Protein AF-A0A397HAR1-F1 (afdb_monomer)

Radius of gyration: 15.02 Å; Cα contacts (8 Å, |Δi|>4): 48; chains: 1; bounding box: 48×27×28 Å

Secondary structure (DSSP, 8-state):
-PPPP-TTHHHHS-GGG--HHHHHHHHHTSTT----HHHHHHHHHHHHHHHHTSS-HHHHHHHHHHHHHHHTT-PPP--------

Organism: NCBI:txid1348612

pLDDT: mean 78.84, std 17.94, range [35.66, 94.31]

Mean predicted aligned error: 9.34 Å

Structure (mmCIF, N/CA/C/O backbone):
data_AF-A0A397HAR1-F1
#
_entry.id   AF-A0A397HAR1-F1
#
loop_
_atom_site.group_PDB
_atom_site.id
_atom_site.type_symbol
_atom_site.label_atom_id
_atom_site.label_alt_id
_atom_site.label_comp_id
_atom_site.label_asym_id
_atom_site.label_entity_id
_atom_site.label_seq_id
_atom_site.pdbx_PDB_ins_code
_atom_site.Cartn_x
_atom_site.Cartn_y
_atom_site.Cartn_z
_atom_site.occupancy
_atom_site.B_iso_or_equiv
_atom_site.auth_seq_id
_atom_site.auth_comp_id
_atom_site.auth_asym_id
_atom_site.auth_atom_id
_atom_site.pdbx_PDB_model_num
ATOM 1 N N . MET A 1 1 ? 6.235 10.772 -15.364 1.00 48.16 1 MET A N 1
ATOM 2 C CA . MET A 1 1 ? 6.417 9.696 -14.366 1.00 48.16 1 MET A CA 1
ATOM 3 C C . MET A 1 1 ? 5.073 9.032 -14.153 1.00 48.16 1 MET A C 1
ATOM 5 O O . MET A 1 1 ? 4.113 9.738 -13.870 1.00 48.16 1 MET A O 1
ATOM 9 N N . THR A 1 2 ? 4.983 7.720 -14.353 1.00 55.72 2 THR A N 1
ATOM 10 C CA . THR A 1 2 ? 3.761 6.958 -14.073 1.00 55.72 2 THR A CA 1
ATOM 11 C C . THR A 1 2 ? 3.573 6.898 -12.562 1.00 55.72 2 THR A C 1
ATOM 13 O O . THR A 1 2 ? 4.497 6.524 -11.842 1.00 55.72 2 THR A O 1
ATOM 16 N N . LYS A 1 3 ? 2.415 7.334 -12.069 1.00 68.06 3 LYS A N 1
ATOM 17 C CA . LYS A 1 3 ? 2.065 7.210 -10.654 1.00 68.06 3 LYS A CA 1
ATOM 18 C C . LYS A 1 3 ? 1.817 5.733 -10.358 1.00 68.06 3 LYS A C 1
ATOM 20 O O . LYS A 1 3 ? 0.953 5.150 -11.004 1.00 68.06 3 LYS A O 1
ATOM 25 N N . LEU A 1 4 ? 2.556 5.164 -9.406 1.00 82.75 4 LEU A N 1
ATOM 26 C CA . LEU A 1 4 ? 2.351 3.780 -8.986 1.00 82.75 4 LEU A CA 1
ATOM 27 C C . LEU A 1 4 ? 0.986 3.643 -8.298 1.00 82.75 4 LEU A C 1
ATOM 29 O O . LEU A 1 4 ? 0.642 4.437 -7.415 1.00 82.75 4 LEU A O 1
ATOM 33 N N . SER A 1 5 ? 0.194 2.673 -8.742 1.00 87.31 5 SER A N 1
ATOM 34 C CA . SER A 1 5 ? -1.165 2.443 -8.269 1.00 87.31 5 SER A CA 1
ATOM 35 C C . SER A 1 5 ? -1.166 1.656 -6.963 1.00 87.31 5 SER A C 1
ATOM 37 O O . SER A 1 5 ? -0.500 0.627 -6.811 1.00 87.31 5 SER A O 1
ATOM 39 N N . PHE A 1 6 ? -1.992 2.143 -6.041 1.00 92.38 6 PHE A N 1
ATOM 40 C CA . PHE A 1 6 ? -2.395 1.443 -4.827 1.00 92.38 6 PHE A CA 1
ATOM 41 C C . PHE A 1 6 ? -3.905 1.176 -4.829 1.00 92.38 6 PHE A C 1
ATOM 43 O O . PHE A 1 6 ? -4.510 0.985 -3.783 1.00 92.38 6 PHE A O 1
ATOM 50 N N . ASP A 1 7 ? -4.557 1.171 -5.991 1.00 91.25 7 ASP A N 1
ATOM 51 C CA . ASP A 1 7 ? -6.012 1.028 -6.056 1.00 91.25 7 ASP A CA 1
ATOM 52 C C . ASP A 1 7 ? -6.460 -0.347 -5.530 1.00 91.25 7 ASP A C 1
ATOM 54 O O . ASP A 1 7 ? -5.824 -1.375 -5.790 1.00 91.25 7 ASP A O 1
ATOM 58 N N . GLY A 1 8 ? -7.548 -0.372 -4.754 1.00 90.62 8 GLY A N 1
ATOM 59 C CA . GLY A 1 8 ? -8.057 -1.592 -4.112 1.00 90.62 8 GLY A CA 1
ATOM 60 C C . GLY A 1 8 ? -7.246 -2.080 -2.902 1.00 90.62 8 GLY A C 1
ATOM 61 O O . GLY A 1 8 ? -7.456 -3.202 -2.449 1.00 90.62 8 GLY A O 1
ATOM 62 N N . TRP A 1 9 ? -6.328 -1.270 -2.362 1.00 92.69 9 TRP A N 1
ATOM 63 C CA . TRP A 1 9 ? -5.531 -1.637 -1.184 1.00 92.69 9 TRP A CA 1
ATOM 64 C C . TRP A 1 9 ? -6.388 -1.960 0.050 1.00 92.69 9 TRP A C 1
ATOM 66 O O . TRP A 1 9 ? -6.121 -2.945 0.724 1.00 92.69 9 TRP A O 1
ATOM 76 N N . GLN A 1 10 ? -7.460 -1.198 0.299 1.00 91.56 10 GLN A N 1
ATOM 77 C CA . GLN A 1 10 ? -8.318 -1.361 1.486 1.00 91.56 10 GLN A CA 1
ATOM 78 C C . GLN A 1 10 ? -9.019 -2.722 1.551 1.00 91.56 10 GLN A C 1
ATOM 80 O O . GLN A 1 10 ? -9.409 -3.157 2.628 1.00 91.56 10 GLN A O 1
ATOM 85 N N . THR A 1 11 ? -9.221 -3.365 0.400 1.00 91.88 11 THR A N 1
ATOM 86 C CA . THR A 1 11 ? -9.870 -4.679 0.299 1.00 91.88 11 THR A CA 1
ATOM 87 C C . THR A 1 11 ? -8.871 -5.827 0.221 1.00 91.88 11 THR A C 1
ATOM 89 O O . THR A 1 11 ? -9.246 -6.971 0.447 1.00 91.88 11 THR A O 1
ATOM 92 N N . ALA A 1 12 ? -7.629 -5.538 -0.175 1.00 92.25 12 ALA A N 1
ATOM 93 C CA . ALA A 1 12 ? -6.592 -6.537 -0.421 1.00 92.25 12 ALA A CA 1
ATOM 94 C C . ALA A 1 12 ? -5.607 -6.679 0.746 1.00 92.25 12 ALA A C 1
ATOM 96 O O . ALA A 1 12 ? -4.948 -7.706 0.865 1.00 92.25 12 ALA A O 1
ATOM 97 N N . LEU A 1 13 ? -5.488 -5.640 1.571 1.00 92.94 13 LEU A N 1
ATOM 98 C CA . LEU A 1 13 ? -4.615 -5.600 2.733 1.00 92.94 13 LEU A CA 1
ATOM 99 C C . LEU A 1 13 ? -5.438 -5.690 4.013 1.00 92.94 13 LEU A C 1
ATOM 101 O O . LEU A 1 13 ? -6.613 -5.326 4.047 1.00 92.94 13 LEU A O 1
ATOM 105 N N . ASP A 1 14 ? -4.776 -6.134 5.071 1.00 91.38 14 ASP A N 1
ATOM 106 C CA . ASP A 1 14 ? -5.328 -6.225 6.414 1.00 91.38 14 ASP A CA 1
ATOM 107 C C . ASP A 1 14 ? -4.588 -5.228 7.319 1.00 91.38 14 ASP A C 1
ATOM 109 O O . ASP A 1 14 ? -3.356 -5.290 7.375 1.00 91.38 14 ASP A O 1
ATOM 113 N N . PRO A 1 15 ? -5.284 -4.307 8.016 1.00 88.56 15 PRO A N 1
ATOM 114 C CA . PRO A 1 15 ? -4.642 -3.388 8.953 1.00 88.56 15 PRO A CA 1
ATOM 115 C C . PRO A 1 15 ? -3.899 -4.101 10.094 1.00 88.56 15 PRO A C 1
ATOM 117 O O . PRO A 1 15 ? -2.930 -3.548 10.607 1.00 88.56 15 PRO A O 1
ATOM 120 N N . GLU A 1 16 ? -4.311 -5.311 10.491 1.00 88.31 16 GLU A N 1
ATOM 121 C CA . GLU A 1 16 ? -3.647 -6.075 11.561 1.00 88.31 16 GLU A CA 1
ATOM 122 C C . GLU A 1 16 ? -2.362 -6.769 11.086 1.00 88.31 16 GLU A C 1
ATOM 124 O O . GLU A 1 16 ? -1.471 -7.037 11.890 1.00 88.31 16 GLU A O 1
ATOM 129 N N . ASN A 1 17 ? -2.229 -7.003 9.776 1.00 87.31 17 ASN A N 1
ATOM 130 C CA . ASN A 1 17 ? -1.042 -7.589 9.147 1.00 87.31 17 ASN A CA 1
ATOM 131 C C . ASN A 1 17 ? -0.349 -6.607 8.185 1.00 87.31 17 ASN A C 1
ATOM 133 O O . ASN A 1 17 ? 0.307 -6.999 7.215 1.00 87.31 17 ASN A O 1
ATOM 137 N N . PHE A 1 18 ? -0.516 -5.309 8.438 1.00 89.25 18 PHE A N 1
ATOM 138 C CA . PHE A 1 18 ? 0.012 -4.250 7.596 1.00 89.25 18 PHE A CA 1
ATOM 139 C C . PHE A 1 18 ? 1.519 -4.113 7.829 1.00 89.25 18 PHE A C 1
ATOM 141 O O . PHE A 1 18 ? 1.981 -3.469 8.769 1.00 89.25 18 PHE A O 1
ATOM 148 N N . THR A 1 19 ? 2.293 -4.762 6.966 1.00 90.00 19 THR A N 1
ATOM 149 C CA . THR A 1 19 ? 3.762 -4.791 6.992 1.00 90.00 19 THR A CA 1
ATOM 150 C C . THR A 1 19 ? 4.337 -4.362 5.644 1.00 90.00 19 THR A C 1
ATOM 152 O O . THR A 1 19 ? 3.659 -4.456 4.615 1.00 90.00 19 THR A O 1
ATOM 155 N N . LEU A 1 20 ? 5.614 -3.963 5.604 1.00 89.00 20 LEU A N 1
ATOM 156 C CA . LEU A 1 20 ? 6.299 -3.674 4.338 1.00 89.00 20 LEU A CA 1
ATOM 157 C C . LEU A 1 20 ? 6.247 -4.862 3.365 1.00 89.00 20 LEU A C 1
ATOM 159 O O . LEU A 1 20 ? 6.040 -4.666 2.169 1.00 89.00 20 LEU A O 1
ATOM 163 N N . LEU A 1 21 ? 6.372 -6.093 3.873 1.00 90.06 21 LEU A N 1
ATOM 164 C CA . LEU A 1 21 ? 6.252 -7.297 3.052 1.00 90.06 21 LEU A CA 1
ATOM 165 C C . LEU A 1 21 ? 4.861 -7.402 2.414 1.00 90.06 21 LEU A C 1
ATOM 167 O O . LEU A 1 21 ? 4.775 -7.557 1.200 1.00 90.06 21 LEU A O 1
ATOM 171 N N . SER A 1 22 ? 3.789 -7.232 3.195 1.00 91.62 22 SER A N 1
ATOM 172 C CA . SER A 1 22 ? 2.415 -7.270 2.667 1.00 91.62 22 SER A CA 1
ATOM 173 C C . SER A 1 22 ? 2.166 -6.197 1.593 1.00 91.62 22 SER A C 1
ATOM 175 O O . SER A 1 22 ? 1.499 -6.451 0.589 1.00 91.62 22 SER A O 1
ATOM 177 N N . LEU A 1 23 ? 2.769 -5.010 1.749 1.00 92.25 23 LEU A N 1
ATOM 178 C CA . LEU A 1 23 ? 2.694 -3.919 0.774 1.00 92.25 23 LEU A CA 1
ATOM 179 C C . LEU A 1 23 ? 3.438 -4.254 -0.517 1.00 92.25 23 LEU A C 1
ATOM 181 O O . LEU A 1 23 ? 2.924 -3.989 -1.603 1.00 92.25 23 LEU A O 1
ATOM 185 N N . LEU A 1 24 ? 4.624 -4.852 -0.408 1.00 91.75 24 LEU A N 1
ATOM 186 C CA . LEU A 1 24 ? 5.403 -5.309 -1.556 1.00 91.75 24 LEU A CA 1
ATOM 187 C C . LEU A 1 24 ? 4.704 -6.454 -2.292 1.00 91.75 24 LEU A C 1
ATOM 189 O O . LEU A 1 24 ? 4.677 -6.456 -3.521 1.00 91.75 24 LEU A O 1
ATOM 193 N N . GLU A 1 25 ? 4.103 -7.399 -1.570 1.00 93.25 25 GLU A N 1
ATOM 194 C CA . GLU A 1 25 ? 3.316 -8.486 -2.159 1.00 93.25 25 GLU A CA 1
ATOM 195 C C . GLU A 1 25 ? 2.099 -7.948 -2.912 1.00 93.25 25 GLU A C 1
ATOM 197 O O . GLU A 1 25 ? 1.888 -8.314 -4.068 1.00 93.25 25 GLU A O 1
ATOM 202 N N . PHE A 1 26 ? 1.358 -7.008 -2.319 1.00 94.19 26 PHE A N 1
ATOM 203 C CA . PHE A 1 26 ? 0.263 -6.313 -2.995 1.00 94.19 26 PHE A CA 1
ATOM 204 C C . PHE A 1 26 ? 0.740 -5.537 -4.228 1.00 94.19 26 PHE A C 1
ATOM 206 O O . PHE A 1 26 ? 0.136 -5.626 -5.297 1.00 94.19 26 PHE A O 1
ATOM 213 N N . ARG A 1 27 ? 1.842 -4.789 -4.112 1.00 94.31 27 ARG A N 1
ATOM 214 C CA . ARG A 1 27 ? 2.433 -4.049 -5.234 1.00 94.31 27 ARG A CA 1
ATOM 215 C C . ARG A 1 27 ? 2.855 -4.986 -6.359 1.00 94.31 27 ARG A C 1
ATOM 217 O O . ARG A 1 27 ? 2.613 -4.673 -7.521 1.00 94.31 27 ARG A O 1
ATOM 224 N N . ARG A 1 28 ? 3.385 -6.167 -6.035 1.00 93.31 28 ARG A N 1
ATOM 225 C CA . ARG A 1 28 ? 3.782 -7.192 -7.009 1.00 93.31 28 ARG A CA 1
ATOM 226 C C . ARG A 1 28 ? 2.607 -7.728 -7.831 1.00 93.31 28 ARG A C 1
ATOM 228 O O . ARG A 1 28 ? 2.830 -8.209 -8.939 1.00 93.31 28 ARG A O 1
ATOM 235 N N . THR A 1 29 ? 1.366 -7.634 -7.343 1.00 93.31 29 THR A N 1
ATOM 236 C CA . THR A 1 29 ? 0.180 -8.005 -8.137 1.00 93.31 29 THR A CA 1
ATOM 237 C C . THR A 1 29 ? -0.270 -6.903 -9.100 1.00 93.31 29 THR A C 1
ATOM 239 O O . THR A 1 29 ? -1.221 -7.110 -9.855 1.00 93.31 29 THR A O 1
ATOM 242 N N . LYS A 1 30 ? 0.333 -5.708 -9.056 1.00 93.00 30 LYS A N 1
ATOM 243 C CA . LYS A 1 30 ? -0.020 -4.590 -9.935 1.00 93.00 30 LYS A CA 1
ATOM 244 C C . LYS A 1 30 ? 0.799 -4.639 -11.220 1.00 93.00 30 LYS A C 1
ATOM 246 O O . LYS A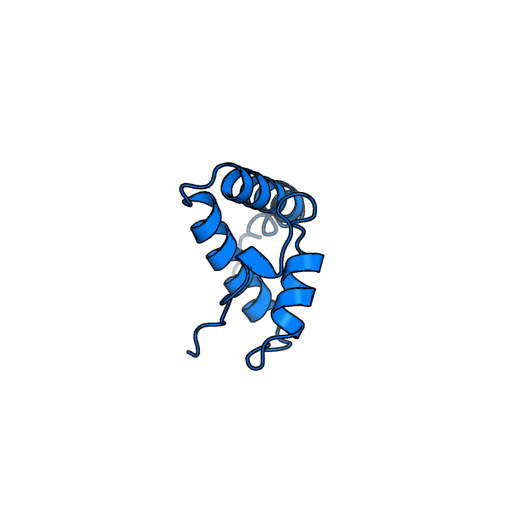 1 30 ? 1.993 -4.917 -11.207 1.00 93.00 30 LYS A O 1
ATOM 251 N N . GLY A 1 31 ? 0.151 -4.325 -12.342 1.00 90.31 31 GLY A N 1
ATOM 252 C CA . GLY A 1 31 ? 0.800 -4.319 -13.659 1.00 90.31 31 GLY A CA 1
ATOM 253 C C . GLY A 1 31 ? 1.868 -3.233 -13.832 1.00 90.31 31 GLY A C 1
ATOM 254 O O . GLY A 1 31 ? 2.611 -3.262 -14.806 1.00 90.31 31 GLY A O 1
ATOM 255 N N . ASP A 1 32 ? 1.951 -2.284 -12.900 1.00 91.50 32 ASP A N 1
ATOM 256 C CA . ASP A 1 32 ? 2.921 -1.190 -12.873 1.00 91.50 32 ASP A CA 1
ATOM 257 C C . ASP A 1 32 ? 4.021 -1.390 -11.812 1.00 91.50 32 ASP A C 1
ATOM 259 O O . ASP A 1 32 ? 4.669 -0.426 -11.405 1.00 91.50 32 ASP A O 1
ATOM 263 N N . PHE A 1 33 ? 4.232 -2.618 -11.332 1.00 92.12 33 PHE A N 1
ATOM 264 C CA . PHE A 1 33 ? 5.347 -2.940 -10.443 1.00 92.12 33 PHE A CA 1
ATOM 265 C C . PHE A 1 33 ? 6.695 -2.736 -11.148 1.00 92.12 33 PHE A C 1
ATOM 267 O O . PHE A 1 33 ? 6.941 -3.306 -12.212 1.00 92.12 33 PHE A O 1
ATOM 274 N N . THR A 1 34 ? 7.588 -1.924 -10.575 1.00 89.62 34 THR A N 1
ATOM 275 C CA . THR A 1 34 ? 8.799 -1.471 -11.276 1.00 89.62 34 THR A CA 1
ATOM 276 C C . THR A 1 34 ? 10.004 -2.385 -11.093 1.00 89.62 34 THR A C 1
ATOM 278 O O . THR A 1 34 ? 10.991 -2.189 -11.798 1.00 89.62 34 THR A O 1
ATOM 281 N N . TYR A 1 35 ? 9.968 -3.333 -10.144 1.00 88.88 35 TYR A N 1
ATOM 282 C CA . TYR A 1 35 ? 11.121 -4.153 -9.707 1.00 88.88 35 TYR A CA 1
ATOM 283 C C . TYR A 1 35 ? 12.370 -3.338 -9.303 1.00 88.88 35 TYR A C 1
ATOM 285 O O . TYR A 1 35 ? 13.449 -3.882 -9.087 1.00 88.88 35 TYR A O 1
ATOM 293 N N . ASP A 1 36 ? 12.206 -2.026 -9.178 1.00 91.38 36 ASP A N 1
ATOM 294 C CA . ASP A 1 36 ? 13.222 -1.043 -8.832 1.00 91.38 36 ASP A CA 1
ATOM 295 C C . ASP A 1 36 ? 12.986 -0.675 -7.373 1.00 91.38 36 ASP A C 1
ATOM 297 O O . ASP A 1 36 ? 11.962 -0.073 -7.036 1.00 91.38 36 ASP A O 1
ATOM 301 N N . SER A 1 37 ? 13.909 -1.093 -6.511 1.00 87.88 37 SER A N 1
ATOM 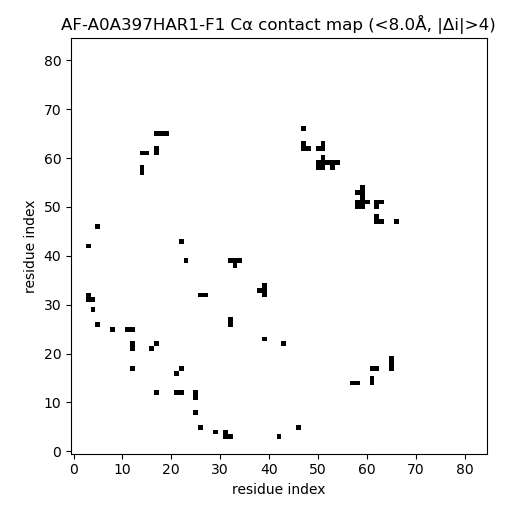302 C CA . SER A 1 37 ? 13.763 -0.970 -5.062 1.00 87.88 37 SER A CA 1
ATOM 303 C C . SER A 1 37 ? 13.577 0.478 -4.621 1.00 87.88 37 SER A C 1
ATOM 305 O O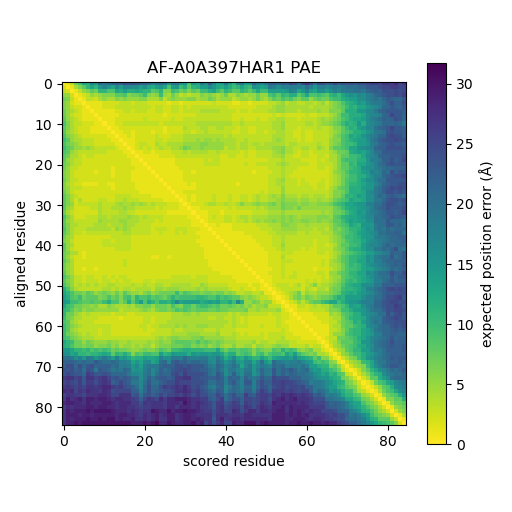 . SER A 1 37 ? 12.731 0.745 -3.773 1.00 87.88 37 SER A O 1
ATOM 307 N N . CYS A 1 38 ? 14.304 1.421 -5.223 1.00 87.94 38 CYS A N 1
ATOM 308 C CA . CYS A 1 38 ? 14.203 2.839 -4.895 1.00 87.94 38 CYS A CA 1
ATOM 309 C C . CYS A 1 38 ? 12.830 3.405 -5.271 1.00 87.94 38 CYS A C 1
ATOM 311 O O . CYS A 1 38 ? 12.234 4.147 -4.489 1.00 87.94 38 CYS A O 1
ATOM 313 N N . LYS A 1 39 ? 12.305 3.050 -6.451 1.00 88.94 39 LYS A N 1
ATOM 314 C CA . LYS A 1 39 ? 10.982 3.518 -6.898 1.00 88.94 39 LYS A CA 1
ATOM 315 C C . LYS A 1 39 ? 9.841 2.91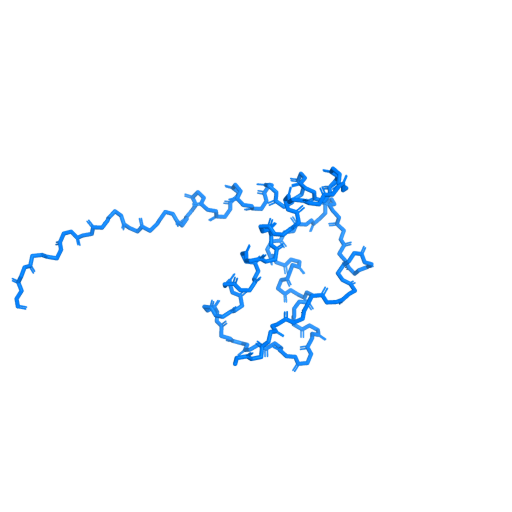8 -6.084 1.00 88.94 39 LYS A C 1
ATOM 317 O O . LYS A 1 39 ? 8.936 3.659 -5.705 1.00 88.94 39 LYS A O 1
ATOM 322 N N . GLU A 1 40 ? 9.889 1.617 -5.803 1.00 89.88 40 GLU A N 1
ATOM 323 C CA . GLU A 1 40 ? 8.868 0.951 -4.987 1.00 89.88 40 GLU A CA 1
ATOM 324 C C . GLU A 1 40 ? 8.895 1.464 -3.547 1.00 89.88 40 GLU A C 1
ATOM 326 O O . GLU A 1 40 ? 7.845 1.802 -3.005 1.00 89.88 40 GLU A O 1
ATOM 331 N N . HIS A 1 41 ? 10.085 1.628 -2.959 1.00 88.62 41 HIS A N 1
ATOM 332 C CA . HIS A 1 41 ? 10.226 2.219 -1.630 1.00 88.62 41 HIS A CA 1
ATOM 333 C C . HIS A 1 41 ? 9.635 3.630 -1.596 1.00 88.62 41 HIS A C 1
ATOM 335 O O . HIS A 1 41 ? 8.768 3.904 -0.773 1.00 88.62 41 HIS A O 1
ATOM 341 N N . PHE A 1 42 ? 10.032 4.513 -2.520 1.00 88.94 42 PHE A N 1
ATOM 342 C CA . PHE A 1 42 ? 9.515 5.883 -2.568 1.00 88.94 42 PHE A CA 1
ATOM 343 C C . PHE A 1 42 ? 7.985 5.930 -2.704 1.00 88.94 42 PHE A C 1
ATOM 345 O O . PHE A 1 42 ? 7.320 6.734 -2.048 1.00 88.94 42 PHE A O 1
ATOM 352 N N . ALA A 1 43 ? 7.415 5.063 -3.542 1.00 90.44 43 ALA A N 1
ATOM 353 C CA . ALA A 1 43 ? 5.973 4.977 -3.721 1.00 90.44 43 ALA A CA 1
ATOM 354 C C . ALA A 1 43 ? 5.255 4.478 -2.461 1.00 90.44 43 ALA A C 1
ATOM 356 O O . ALA A 1 43 ? 4.220 5.038 -2.102 1.00 90.44 43 ALA A O 1
ATOM 357 N N . ILE A 1 44 ? 5.811 3.472 -1.780 1.00 91.06 44 ILE A N 1
ATOM 358 C CA . ILE A 1 44 ? 5.287 2.963 -0.511 1.00 91.06 44 ILE A CA 1
ATOM 359 C C . ILE A 1 44 ? 5.357 4.045 0.570 1.00 91.06 44 ILE A C 1
ATOM 361 O O . ILE A 1 44 ? 4.347 4.290 1.219 1.00 91.06 44 ILE A O 1
ATOM 365 N N . SER A 1 45 ? 6.474 4.763 0.717 1.00 88.69 45 SER A N 1
ATOM 366 C CA . SER A 1 45 ? 6.589 5.860 1.691 1.00 88.69 45 SER A CA 1
ATOM 367 C C . SER A 1 45 ? 5.534 6.942 1.448 1.00 88.69 45 SER A C 1
ATOM 369 O O . SER A 1 45 ? 4.817 7.334 2.363 1.00 88.69 45 SER A O 1
ATOM 371 N N . LYS A 1 46 ? 5.363 7.376 0.192 1.00 88.88 46 LYS A N 1
ATOM 372 C CA . LYS A 1 46 ? 4.336 8.365 -0.178 1.00 88.88 46 LYS A CA 1
ATOM 373 C C . LYS A 1 46 ? 2.914 7.861 0.055 1.00 88.88 46 LYS A C 1
ATOM 375 O O . LYS A 1 46 ? 2.014 8.647 0.347 1.00 88.88 46 LYS A O 1
ATOM 380 N N . PHE A 1 47 ? 2.698 6.563 -0.107 1.00 90.75 47 PHE A N 1
ATOM 381 C CA . PHE A 1 47 ? 1.424 5.930 0.188 1.00 90.75 47 PHE A CA 1
ATOM 382 C C . PHE A 1 47 ? 1.149 5.879 1.696 1.00 90.75 47 PHE A C 1
ATOM 384 O O . PHE A 1 47 ? 0.044 6.227 2.106 1.00 90.75 47 PHE A O 1
ATOM 391 N N . LEU A 1 48 ? 2.146 5.542 2.516 1.00 90.00 48 LEU A N 1
ATOM 392 C CA . LEU A 1 48 ? 2.039 5.543 3.977 1.00 90.00 48 LEU A CA 1
ATOM 393 C C . LEU A 1 48 ? 1.750 6.945 4.526 1.00 90.00 48 LEU A C 1
ATOM 395 O O . LEU A 1 48 ? 0.786 7.090 5.269 1.00 90.00 48 LEU A O 1
ATOM 399 N N . GLU A 1 49 ? 2.461 7.982 4.063 1.00 88.69 49 GLU A N 1
ATOM 400 C CA . GLU A 1 49 ? 2.182 9.389 4.425 1.00 88.69 49 GLU A CA 1
ATOM 401 C C . GLU A 1 49 ? 0.706 9.765 4.181 1.00 88.69 49 GLU A C 1
ATOM 403 O O . GLU A 1 49 ? 0.073 10.477 4.964 1.00 88.69 49 GLU A O 1
ATOM 408 N N . LYS A 1 50 ? 0.130 9.269 3.078 1.00 88.38 50 LYS A N 1
ATOM 409 C CA . LYS A 1 50 ? -1.278 9.501 2.745 1.00 88.38 50 LYS A CA 1
ATOM 410 C C . LYS A 1 50 ? -2.221 8.762 3.701 1.00 88.38 50 LYS A C 1
ATOM 412 O O . LYS A 1 50 ? -3.256 9.322 4.055 1.00 88.38 50 LYS A O 1
ATOM 417 N N . ILE A 1 51 ? -1.900 7.525 4.079 1.00 88.25 51 ILE A N 1
ATOM 418 C CA . ILE A 1 51 ? -2.732 6.712 4.980 1.00 88.25 51 ILE A CA 1
ATOM 419 C C . ILE A 1 51 ? -2.671 7.220 6.421 1.00 88.25 51 ILE A C 1
ATOM 421 O O . ILE A 1 51 ? -3.686 7.207 7.109 1.00 88.25 51 ILE A O 1
ATOM 425 N N . GLU A 1 52 ? -1.516 7.701 6.876 1.00 83.62 52 GLU A N 1
ATOM 426 C CA . GLU A 1 52 ? -1.378 8.333 8.196 1.00 83.62 52 GLU A C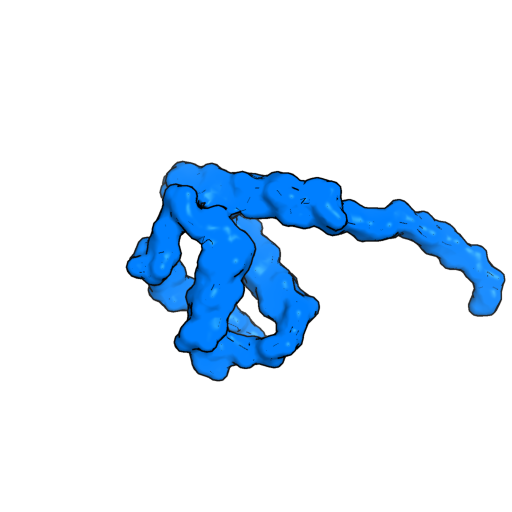A 1
ATOM 427 C C . GLU A 1 52 ? -2.338 9.522 8.358 1.00 83.62 52 GLU A C 1
ATOM 429 O O . GLU A 1 52 ? -2.814 9.801 9.454 1.00 83.62 52 GLU A O 1
ATOM 434 N N . SER A 1 53 ? -2.674 10.184 7.247 1.00 79.81 53 SER A N 1
ATOM 435 C CA . SER A 1 53 ? -3.642 11.283 7.193 1.00 79.81 53 SER A CA 1
ATOM 436 C C . SER A 1 53 ? -5.093 10.830 6.934 1.00 79.81 53 SER A C 1
ATOM 438 O O . SER A 1 53 ? -5.968 11.676 6.734 1.00 79.81 53 SER A O 1
ATOM 440 N N . ASP A 1 54 ? -5.374 9.523 6.883 1.00 78.38 54 ASP A N 1
ATOM 441 C CA . ASP A 1 54 ? -6.716 8.983 6.642 1.00 78.38 54 ASP A CA 1
ATOM 442 C C . ASP A 1 54 ? -7.598 9.093 7.903 1.00 78.38 54 ASP A C 1
ATOM 444 O O . ASP A 1 54 ? -7.152 8.962 9.041 1.00 78.38 54 ASP A O 1
ATOM 448 N N . THR A 1 55 ? -8.897 9.306 7.696 1.00 74.25 55 THR A N 1
ATOM 449 C CA . THR A 1 55 ? -9.916 9.350 8.757 1.00 74.25 55 THR A CA 1
ATOM 450 C C . THR A 1 55 ? -10.132 8.007 9.458 1.00 74.25 55 THR A C 1
ATOM 452 O O . THR A 1 55 ? -10.678 7.966 10.564 1.00 74.25 55 THR A O 1
ATOM 455 N N . ASN A 1 56 ? -9.717 6.894 8.844 1.00 86.81 56 ASN A N 1
ATOM 456 C CA . ASN A 1 56 ? -9.795 5.582 9.472 1.00 86.81 56 ASN A CA 1
ATOM 457 C C . ASN A 1 56 ? -8.605 5.348 10.415 1.00 86.81 56 ASN A C 1
ATOM 459 O O . ASN A 1 56 ? -7.510 4.982 9.987 1.00 86.81 56 ASN A O 1
ATOM 463 N N . GLN A 1 57 ? -8.863 5.471 11.719 1.00 86.12 57 GLN A N 1
ATOM 464 C CA . GLN A 1 57 ? -7.856 5.314 12.774 1.00 86.12 57 GLN A CA 1
ATOM 465 C C . GLN A 1 57 ? -7.110 3.973 12.741 1.00 86.12 57 GLN A C 1
ATOM 467 O O . GLN A 1 57 ? -5.946 3.930 13.128 1.00 86.12 57 GLN A O 1
ATOM 472 N N . ARG A 1 58 ? -7.739 2.883 12.270 1.00 89.69 58 ARG A N 1
ATOM 473 C CA . ARG A 1 58 ? -7.058 1.580 12.163 1.00 89.69 58 ARG A CA 1
ATOM 474 C C . ARG A 1 58 ? -5.952 1.623 11.118 1.00 89.69 58 ARG A C 1
ATOM 476 O O . ARG A 1 58 ? -4.862 1.125 11.363 1.00 89.69 58 ARG A O 1
ATOM 483 N N . TRP A 1 59 ? -6.227 2.250 9.978 1.00 90.25 59 TRP A N 1
ATOM 484 C CA . TRP A 1 59 ? -5.252 2.391 8.906 1.00 90.25 59 TRP A CA 1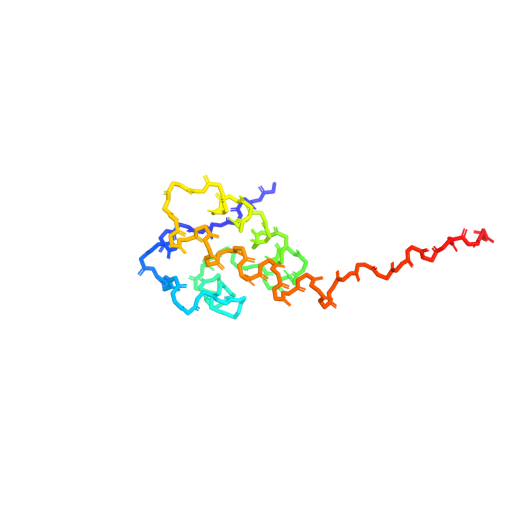
ATOM 485 C C . TRP A 1 59 ? -4.160 3.397 9.252 1.00 90.25 59 TRP A C 1
ATOM 487 O O . TRP A 1 59 ? -2.991 3.110 9.012 1.00 90.25 59 TRP A O 1
ATOM 497 N N . ALA A 1 60 ? -4.520 4.516 9.882 1.00 88.38 60 ALA A N 1
ATOM 498 C CA . ALA A 1 60 ? -3.545 5.493 10.355 1.00 88.38 60 ALA A CA 1
ATOM 499 C C . ALA A 1 60 ? -2.557 4.868 11.360 1.00 88.38 60 ALA A C 1
ATOM 501 O O . ALA A 1 60 ? -1.347 4.993 11.187 1.00 88.38 60 ALA A O 1
ATOM 502 N N . ALA A 1 61 ? -3.055 4.115 12.349 1.00 87.94 61 ALA A N 1
ATOM 503 C CA . ALA A 1 61 ? -2.209 3.419 13.322 1.00 87.94 61 ALA A CA 1
ATOM 504 C C . ALA A 1 61 ? -1.338 2.328 12.673 1.00 87.94 61 ALA A C 1
ATOM 506 O O . ALA A 1 61 ? -0.167 2.174 13.018 1.00 87.94 61 ALA A O 1
ATOM 507 N N . ALA A 1 62 ? -1.894 1.578 11.718 1.00 87.88 62 ALA A N 1
ATOM 508 C CA . ALA A 1 62 ? -1.155 0.568 10.971 1.00 87.88 62 ALA A CA 1
ATOM 509 C C . ALA A 1 62 ? 0.001 1.186 10.162 1.00 87.88 62 ALA A C 1
ATOM 511 O O . ALA A 1 62 ? 1.122 0.682 10.204 1.00 87.88 62 ALA A O 1
ATOM 512 N N . ALA A 1 63 ? -0.245 2.304 9.473 1.00 86.50 63 ALA A N 1
ATOM 513 C CA . ALA A 1 63 ? 0.781 3.020 8.720 1.00 86.50 63 ALA A CA 1
ATOM 514 C C . ALA A 1 63 ? 1.871 3.600 9.635 1.00 86.50 63 ALA A C 1
ATOM 516 O O . ALA A 1 63 ? 3.055 3.398 9.368 1.00 86.50 63 ALA A O 1
ATOM 517 N N . GLU A 1 64 ? 1.483 4.211 10.759 1.00 84.56 64 GLU A N 1
ATOM 518 C CA . GLU A 1 64 ? 2.420 4.744 11.753 1.00 84.56 64 GLU A CA 1
ATOM 519 C C . GLU A 1 64 ? 3.353 3.649 12.312 1.00 84.56 64 GLU A C 1
ATOM 521 O O . GLU A 1 64 ? 4.544 3.888 12.533 1.00 84.56 64 GLU A O 1
ATOM 526 N N . ASN A 1 65 ? 2.842 2.428 12.510 1.00 82.06 65 ASN A N 1
ATOM 527 C CA . ASN A 1 65 ? 3.639 1.294 12.985 1.00 82.06 65 ASN A CA 1
ATOM 528 C C . ASN A 1 65 ? 4.698 0.844 11.966 1.00 82.06 65 ASN A C 1
ATOM 530 O O . ASN A 1 65 ? 5.822 0.536 12.367 1.00 82.06 65 ASN A O 1
ATOM 534 N N . ILE A 1 66 ? 4.383 0.851 10.665 1.00 79.75 66 ILE A N 1
A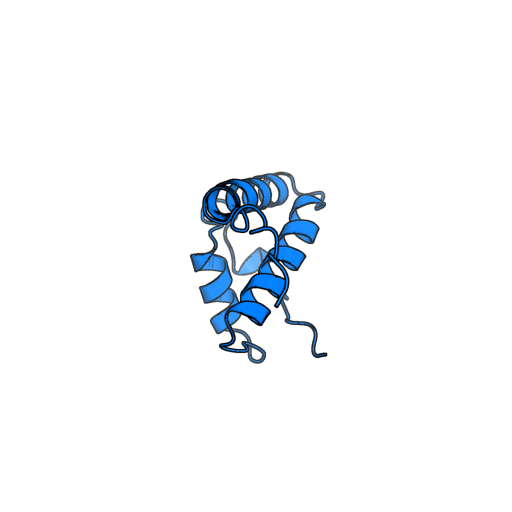TOM 535 C CA . ILE A 1 66 ? 5.374 0.570 9.611 1.00 79.75 66 ILE A CA 1
ATOM 536 C C . ILE A 1 66 ? 6.425 1.677 9.571 1.00 79.75 66 ILE A C 1
ATOM 538 O O . ILE A 1 66 ? 7.624 1.386 9.599 1.00 79.75 66 ILE A O 1
ATOM 542 N N . SER A 1 67 ? 5.981 2.939 9.562 1.00 68.56 67 SER A N 1
ATOM 543 C CA . SER A 1 67 ? 6.871 4.099 9.571 1.00 68.56 67 SER A CA 1
ATOM 544 C C . SER A 1 67 ? 7.859 4.017 10.734 1.00 68.56 67 SER A C 1
ATOM 546 O O . SER A 1 67 ? 9.043 4.244 10.533 1.00 68.56 67 SER A O 1
ATOM 548 N N . LYS A 1 68 ? 7.433 3.596 11.931 1.00 64.62 68 LYS A N 1
ATOM 549 C CA . LYS A 1 68 ? 8.320 3.428 13.097 1.00 64.62 68 LYS A CA 1
ATOM 550 C C . LYS A 1 68 ? 9.225 2.191 13.033 1.00 64.62 68 LYS A C 1
ATOM 552 O O . LYS A 1 68 ? 10.373 2.281 13.461 1.00 64.62 68 LYS A O 1
ATOM 557 N N . SER A 1 69 ? 8.734 1.058 12.527 1.00 60.75 69 SER A N 1
ATOM 558 C CA . SER A 1 69 ? 9.493 -0.203 12.430 1.00 60.75 69 SER A CA 1
ATOM 559 C C . SER A 1 69 ? 10.682 -0.088 11.473 1.00 60.75 69 SER A C 1
ATOM 561 O O . SER A 1 69 ? 11.803 -0.477 11.808 1.00 60.75 69 SER A O 1
ATOM 563 N N . ASP A 1 70 ? 10.456 0.504 10.299 1.00 53.28 70 ASP A N 1
ATOM 564 C CA . ASP A 1 70 ? 11.427 0.438 9.207 1.00 53.28 70 ASP A CA 1
ATOM 565 C C . ASP A 1 70 ? 12.289 1.711 9.091 1.00 53.28 70 ASP A C 1
ATOM 567 O O . ASP A 1 70 ? 13.442 1.617 8.661 1.00 53.28 70 ASP A O 1
ATOM 571 N N . TYR A 1 71 ? 11.830 2.883 9.573 1.00 50.09 71 TYR A N 1
ATOM 572 C CA . TYR A 1 71 ? 12.683 4.089 9.619 1.00 50.09 71 TYR A CA 1
ATOM 573 C C . TYR A 1 71 ? 13.763 4.047 10.702 1.00 50.09 71 TYR A C 1
ATOM 575 O O . TYR A 1 71 ? 14.807 4.679 10.531 1.00 50.09 71 TYR A O 1
ATOM 583 N N . VAL A 1 72 ? 13.566 3.325 11.811 1.00 44.00 72 VAL A N 1
ATOM 584 C CA . VAL A 1 72 ? 14.590 3.241 12.874 1.00 44.00 72 VAL A CA 1
ATOM 585 C C . VAL A 1 72 ? 15.832 2.480 12.389 1.00 44.00 72 VAL A C 1
ATOM 587 O O . VAL A 1 72 ? 16.942 2.755 12.839 1.00 44.00 72 VAL A O 1
ATOM 590 N N . SER A 1 73 ? 15.670 1.603 11.397 1.00 45.47 73 SER A N 1
ATOM 591 C CA . SER A 1 73 ? 16.760 0.831 10.783 1.00 45.47 73 SER A CA 1
ATOM 592 C C . SER A 1 73 ? 17.439 1.554 9.612 1.00 45.47 73 SER A C 1
ATOM 594 O O . SER A 1 73 ? 18.516 1.146 9.179 1.00 45.47 73 SER A O 1
ATOM 596 N N . MET A 1 74 ? 16.819 2.617 9.090 1.00 47.34 74 MET A N 1
ATOM 597 C CA . MET A 1 74 ? 17.285 3.375 7.925 1.00 47.34 74 MET A CA 1
ATOM 598 C C . MET A 1 74 ? 17.393 4.871 8.229 1.00 47.34 74 MET A C 1
ATOM 600 O O . MET A 1 74 ? 17.041 5.706 7.392 1.00 47.34 74 MET A O 1
ATOM 604 N N . GLN A 1 75 ? 17.931 5.242 9.400 1.00 46.09 75 GLN A N 1
ATOM 605 C CA . GLN A 1 75 ? 18.562 6.559 9.474 1.00 46.09 75 GLN A CA 1
ATOM 606 C C . GLN A 1 75 ? 19.518 6.654 8.276 1.00 46.09 75 GLN A C 1
ATOM 608 O O . GLN A 1 75 ? 20.339 5.743 8.103 1.00 46.09 75 GLN A O 1
ATOM 613 N N . PRO A 1 76 ? 19.430 7.703 7.433 1.00 45.06 76 PRO A N 1
ATOM 614 C CA . PRO A 1 76 ? 20.497 7.943 6.479 1.00 45.06 76 PRO A CA 1
ATOM 615 C C . PRO A 1 76 ? 21.796 7.941 7.292 1.00 45.06 76 PRO A C 1
ATOM 617 O O . PRO A 1 76 ? 21.789 8.487 8.406 1.00 45.06 76 PRO A O 1
ATOM 620 N N . PRO A 1 77 ? 22.885 7.299 6.819 1.00 47.47 77 PRO A N 1
ATOM 621 C CA . PRO A 1 77 ? 24.162 7.422 7.503 1.00 47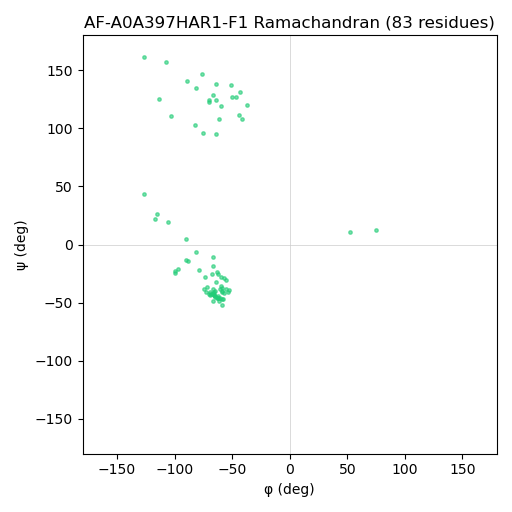.47 77 PRO A CA 1
ATOM 622 C C . PRO A 1 77 ? 24.352 8.909 7.781 1.00 47.47 77 PRO A C 1
ATOM 624 O O . PRO A 1 77 ? 24.140 9.717 6.869 1.00 47.47 77 PRO A O 1
ATOM 627 N N . LYS A 1 78 ? 24.620 9.263 9.053 1.00 47.16 78 LYS A N 1
ATOM 628 C CA . LYS A 1 78 ? 24.945 10.640 9.453 1.00 47.16 78 LYS A CA 1
ATOM 629 C C . LYS A 1 78 ? 25.777 11.215 8.328 1.00 47.16 78 LYS A C 1
ATOM 631 O O . LYS A 1 78 ? 26.771 10.571 7.992 1.00 47.16 78 LYS A O 1
ATOM 636 N N . GLN A 1 79 ? 25.304 12.303 7.710 1.00 48.09 79 GLN A N 1
ATOM 637 C CA . GLN A 1 79 ? 25.943 12.887 6.538 1.00 48.09 79 GLN A CA 1
ATOM 638 C C . GLN A 1 79 ? 27.448 12.863 6.778 1.00 48.09 79 GLN A C 1
ATOM 640 O O . GLN A 1 79 ? 27.938 13.547 7.675 1.00 48.09 79 GLN A O 1
ATOM 645 N N . LEU A 1 80 ? 28.154 11.984 6.063 1.00 46.59 80 LEU A N 1
ATOM 646 C CA . LEU A 1 80 ? 29.597 12.058 5.993 1.00 46.59 80 LEU A CA 1
ATOM 647 C C . LEU A 1 80 ? 29.824 13.416 5.352 1.00 46.59 80 LEU A C 1
ATOM 649 O O . LEU A 1 80 ? 29.452 13.608 4.194 1.00 46.59 80 LEU A O 1
ATOM 653 N N . GLU A 1 81 ? 30.308 14.368 6.150 1.00 42.69 81 GLU A N 1
ATOM 654 C CA . GLU A 1 81 ? 30.864 15.611 5.644 1.00 42.69 81 GLU A CA 1
ATOM 655 C C . GLU A 1 81 ? 31.746 15.222 4.465 1.00 42.69 81 GLU A C 1
ATOM 657 O O . GLU A 1 81 ? 32.734 14.501 4.619 1.00 42.69 81 GLU A O 1
ATOM 662 N N . TYR A 1 82 ? 31.325 15.606 3.265 1.00 43.28 82 TYR A N 1
ATOM 663 C CA . TYR A 1 82 ? 32.134 15.448 2.074 1.00 43.28 82 TYR A CA 1
ATOM 664 C C . TYR A 1 82 ? 33.350 16.347 2.300 1.00 43.28 82 TYR A C 1
ATOM 666 O O . TYR A 1 82 ? 33.295 17.558 2.092 1.00 43.28 82 TYR A O 1
ATOM 674 N N . ALA A 1 83 ? 34.430 15.757 2.808 1.00 47.81 83 ALA A N 1
ATOM 675 C CA . ALA A 1 83 ? 35.748 16.334 2.691 1.00 47.81 83 ALA A CA 1
ATOM 676 C C . ALA A 1 83 ? 36.026 16.454 1.192 1.00 47.81 83 ALA A C 1
ATOM 678 O O . ALA A 1 83 ? 35.974 15.467 0.457 1.00 47.81 83 ALA A O 1
ATOM 679 N N . SER A 1 84 ? 36.232 17.692 0.760 1.00 41.72 84 SER A N 1
ATOM 680 C CA . SER A 1 84 ? 36.558 18.082 -0.602 1.00 41.72 84 SER A CA 1
ATOM 681 C C . SER A 1 84 ? 37.605 17.168 -1.245 1.00 41.72 84 SER A C 1
ATOM 683 O O . SER A 1 84 ? 38.687 16.984 -0.687 1.00 41.72 84 SER A O 1
ATOM 685 N N . CYS A 1 85 ? 37.313 16.712 -2.462 1.00 35.66 85 CYS A N 1
ATOM 686 C CA . CYS A 1 85 ? 38.296 16.495 -3.519 1.00 35.66 85 CYS A CA 1
ATOM 687 C C . CYS A 1 85 ? 37.730 17.052 -4.824 1.00 35.66 85 CYS A C 1
ATOM 689 O O . CYS A 1 85 ? 36.552 16.749 -5.123 1.00 35.66 85 CYS A O 1
#

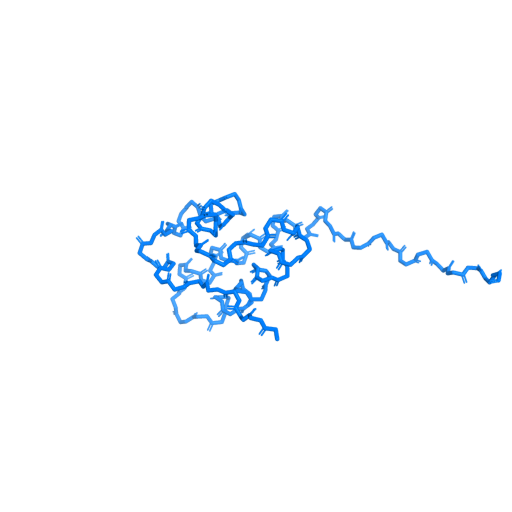Solvent-accessible surface area (backbone atoms only — not comparable to full-atom values): 5322 Å² total; per-residue (Å²): 132,87,80,76,79,67,82,67,44,84,80,74,53,50,59,94,65,51,40,72,66,54,51,51,56,56,40,66,74,40,97,73,55,76,92,40,67,70,62,53,49,53,51,49,53,58,47,36,62,53,35,49,70,41,92,51,62,62,49,15,51,25,31,51,51,40,54,57,63,56,47,74,79,56,63,70,74,76,78,73,77,79,74,87,129

Sequence (85 aa):
MTKLSFDGWQTALDPENFTLLSLLEFRRTKGDFTYDSCKEHFAISKFLEKIESDTNQRWAAAAENISKSDYVSMQPPKQLEYASC

Foldseek 3Di:
DDQQDPPPVVVQDDLVPLEPVSLLVSSVVDPPNDVDPVVSVVNLLVVLVVQCVDPPPSSVVSSVVRCVPVVVVCPPPPPPPPPDD